Protein AF-A0A7I7RSY2-F1 (afdb_monomer_lite)

Foldseek 3Di:
DEEEPVVCQLVVHDPVVVPVVCPPVYDYYDDAAADNCVVPVNDRDDDPPPPDPDDDDDGDDDPPVHPPDDDD

pLDDT: mean 72.4, std 14.54, range [44.78, 94.19]

Radius of gyration: 14.98 Å; chains: 1; bounding box: 39×22×41 Å

Secondary structure (DSSP, 8-state):
-EEEHHHHHHTT--HHHHHHHHGGG--EEE------GGGGTT-S---SSTT-----------GGG--S----

Sequence (72 aa):
MVYRTCRTFHMGGAMGDIMRAAGDKLRLVHVADTMNHHRNHGLRYITNPPGNLVRVHQHSKAVANSSIPSDR

Structure (mmCIF, N/CA/C/O backbone):
data_AF-A0A7I7RSY2-F1
#
_entry.id   AF-A0A7I7RSY2-F1
#
loop_
_atom_site.group_PDB
_atom_site.id
_atom_site.type_symbol
_atom_site.label_atom_id
_atom_site.label_alt_id
_atom_site.label_comp_id
_atom_site.label_asym_id
_atom_site.label_entity_id
_atom_site.label_seq_id
_atom_site.pdbx_PDB_ins_code
_atom_site.Cartn_x
_atom_site.Cartn_y
_atom_site.Cartn_z
_atom_site.occupancy
_atom_site.B_iso_or_equiv
_atom_site.auth_seq_id
_atom_site.auth_comp_id
_atom_site.auth_asym_id
_atom_site.auth_atom_id
_atom_site.pdbx_PDB_model_num
ATOM 1 N N . MET A 1 1 ? -1.001 -1.491 18.243 1.00 80.88 1 MET A N 1
ATOM 2 C CA . MET A 1 1 ? -0.405 -2.004 16.989 1.00 80.88 1 MET A CA 1
ATOM 3 C C . MET A 1 1 ? -0.476 -0.931 15.915 1.00 80.88 1 MET A C 1
ATOM 5 O O . MET A 1 1 ? -1.469 -0.211 15.864 1.00 80.88 1 MET A O 1
ATOM 9 N N . VAL A 1 2 ? 0.569 -0.823 15.091 1.00 85.06 2 VAL A N 1
ATOM 10 C CA . VAL A 1 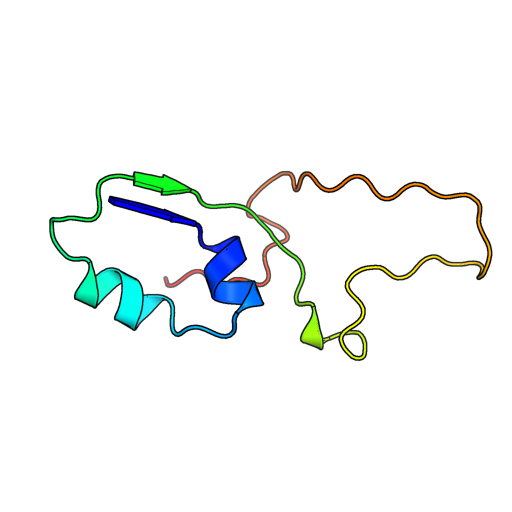2 ? 0.637 0.103 13.949 1.00 85.06 2 VAL A CA 1
ATOM 11 C C . VAL A 1 2 ? 0.582 -0.706 12.661 1.00 85.06 2 VAL A C 1
ATOM 13 O O . VAL A 1 2 ? 1.344 -1.660 12.501 1.00 85.06 2 VAL A O 1
ATOM 16 N N . TYR A 1 3 ? -0.301 -0.321 11.746 1.00 87.69 3 TYR A N 1
ATOM 17 C CA .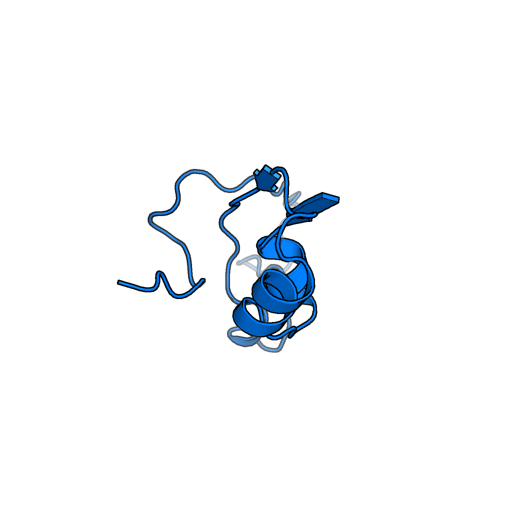 TYR A 1 3 ? -0.484 -0.991 10.463 1.00 87.69 3 TYR A CA 1
ATOM 18 C C . TYR A 1 3 ? -0.025 -0.108 9.298 1.00 87.69 3 TYR A C 1
ATOM 20 O O . TYR A 1 3 ? -0.246 1.101 9.306 1.00 87.69 3 TYR A O 1
ATOM 28 N N . ARG A 1 4 ? 0.641 -0.703 8.299 1.00 89.00 4 ARG A N 1
ATOM 29 C CA . ARG A 1 4 ? 1.240 -0.015 7.138 1.00 89.00 4 ARG A CA 1
ATOM 30 C C . ARG A 1 4 ? 0.727 -0.654 5.854 1.00 89.00 4 ARG A C 1
ATOM 32 O O . ARG A 1 4 ? 1.212 -1.719 5.475 1.00 89.00 4 ARG A O 1
ATOM 39 N N . THR A 1 5 ? -0.198 0.014 5.171 1.00 84.56 5 THR A N 1
ATOM 40 C CA . THR A 1 5 ? -0.892 -0.533 3.990 1.00 84.56 5 THR A CA 1
ATOM 41 C C . THR A 1 5 ? 0.073 -0.924 2.866 1.00 84.56 5 THR A C 1
ATOM 43 O O . THR A 1 5 ? -0.053 -1.995 2.280 1.00 84.56 5 THR A O 1
ATOM 46 N N . CYS A 1 6 ? 1.110 -0.117 2.634 1.00 79.25 6 CYS A N 1
ATOM 47 C CA . CYS A 1 6 ? 2.090 -0.346 1.572 1.00 79.25 6 CYS A CA 1
ATOM 48 C C . CYS A 1 6 ? 2.931 -1.624 1.746 1.00 79.25 6 CYS A C 1
ATOM 50 O O . CYS A 1 6 ? 3.333 -2.223 0.750 1.00 79.25 6 CYS A O 1
ATOM 52 N N . ARG A 1 7 ? 3.192 -2.072 2.985 1.00 79.12 7 ARG A N 1
ATOM 53 C CA . ARG A 1 7 ? 3.929 -3.329 3.214 1.00 79.12 7 ARG A CA 1
ATOM 54 C C . ARG A 1 7 ? 3.050 -4.541 2.965 1.00 79.12 7 ARG A C 1
ATOM 56 O O . ARG A 1 7 ? 3.507 -5.480 2.326 1.00 79.12 7 ARG A O 1
ATOM 63 N N . THR A 1 8 ? 1.799 -4.490 3.410 1.00 85.12 8 THR A N 1
ATOM 64 C CA . THR A 1 8 ? 0.842 -5.569 3.164 1.00 85.12 8 THR A CA 1
ATOM 65 C C . THR A 1 8 ? 0.572 -5.741 1.674 1.00 85.12 8 THR A C 1
ATOM 67 O O . THR A 1 8 ? 0.621 -6.861 1.177 1.00 85.12 8 THR A O 1
ATOM 70 N N . PHE A 1 9 ? 0.383 -4.631 0.953 1.00 82.38 9 PHE A N 1
ATOM 71 C CA . PHE A 1 9 ? 0.221 -4.641 -0.499 1.00 82.38 9 PHE A CA 1
ATOM 72 C C . PHE A 1 9 ? 1.425 -5.268 -1.216 1.00 82.38 9 PHE A C 1
ATOM 74 O O . PHE A 1 9 ? 1.255 -6.082 -2.116 1.00 82.38 9 PHE A O 1
ATOM 81 N N . HIS A 1 10 ? 2.651 -4.943 -0.794 1.00 79.81 10 HIS A N 1
ATOM 82 C CA . HIS A 1 10 ? 3.853 -5.528 -1.391 1.00 79.81 10 HIS A CA 1
ATOM 83 C C . HIS A 1 10 ? 4.013 -7.026 -1.091 1.00 79.81 10 HIS A C 1
ATOM 85 O O . HIS A 1 10 ? 4.528 -7.762 -1.920 1.00 79.81 10 HIS A O 1
ATOM 91 N N . MET A 1 11 ? 3.569 -7.479 0.081 1.00 82.75 11 MET A N 1
ATOM 92 C CA . MET A 1 11 ? 3.645 -8.884 0.494 1.00 82.75 11 MET A CA 1
ATOM 93 C C . MET A 1 11 ? 2.476 -9.735 -0.030 1.00 82.75 11 MET A C 1
ATOM 95 O O . MET A 1 11 ? 2.417 -10.920 0.279 1.00 82.75 11 MET A O 1
ATOM 99 N N . GLY A 1 12 ? 1.540 -9.149 -0.788 1.00 78.25 12 GLY A N 1
ATOM 100 C CA . GLY A 1 12 ? 0.365 -9.857 -1.307 1.00 78.25 12 GLY A CA 1
ATOM 101 C C . GLY A 1 12 ? -0.653 -10.261 -0.231 1.00 78.25 12 GLY A C 1
ATOM 102 O O . GLY A 1 12 ? -1.424 -11.191 -0.439 1.00 78.25 12 GLY A O 1
ATOM 103 N N . GLY A 1 13 ? -0.649 -9.601 0.932 1.00 77.81 13 GLY A N 1
ATOM 104 C CA . GLY A 1 13 ? -1.535 -9.940 2.048 1.00 77.81 13 GLY A CA 1
ATOM 105 C C . GLY A 1 13 ? -2.958 -9.387 1.893 1.00 77.81 13 GLY A C 1
ATOM 106 O O . GLY A 1 13 ? -3.152 -8.270 1.408 1.00 77.81 13 GLY A O 1
ATOM 107 N N . ALA A 1 14 ? -3.954 -10.132 2.383 1.00 84.56 14 ALA A N 1
ATOM 108 C CA . ALA A 1 14 ? -5.348 -9.692 2.439 1.00 84.56 14 ALA A CA 1
ATOM 109 C C . ALA A 1 14 ? -5.530 -8.596 3.505 1.00 84.56 14 ALA A C 1
ATOM 111 O O . ALA A 1 14 ? -5.604 -8.861 4.707 1.00 84.56 14 ALA A O 1
ATOM 112 N N . MET A 1 15 ? -5.567 -7.333 3.066 1.00 87.00 15 MET A N 1
ATOM 113 C CA . MET A 1 15 ? -5.610 -6.172 3.965 1.00 87.00 15 MET A CA 1
ATOM 114 C C . MET A 1 15 ? -6.806 -6.199 4.927 1.00 87.00 15 MET A C 1
ATOM 116 O O . MET A 1 15 ? -6.626 -5.898 6.108 1.00 87.00 15 MET A O 1
ATOM 120 N N . GLY A 1 16 ? -7.995 -6.562 4.434 1.00 87.56 16 GLY A N 1
ATOM 121 C CA . GLY A 1 16 ? -9.220 -6.611 5.238 1.00 87.56 16 GLY A CA 1
ATOM 122 C C . GLY A 1 16 ? -9.132 -7.624 6.379 1.00 87.56 16 GLY A C 1
ATOM 123 O O . GLY A 1 16 ? -9.426 -7.288 7.526 1.00 87.56 16 GLY A O 1
ATOM 124 N N . ASP A 1 17 ? -8.626 -8.824 6.096 1.00 90.62 17 ASP A N 1
ATOM 125 C CA . ASP A 1 17 ? -8.493 -9.892 7.092 1.00 90.62 17 ASP A CA 1
ATOM 126 C C . ASP A 1 17 ? -7.485 -9.531 8.180 1.00 90.62 17 ASP A C 1
ATOM 128 O O . ASP A 1 17 ? -7.727 -9.759 9.364 1.00 90.62 17 ASP A O 1
ATOM 132 N N . ILE A 1 18 ? -6.376 -8.891 7.801 1.00 89.06 18 ILE A N 1
ATOM 133 C CA . ILE A 1 18 ? -5.355 -8.446 8.754 1.00 89.06 18 ILE A CA 1
ATOM 134 C C . ILE A 1 18 ? -5.902 -7.344 9.667 1.00 89.06 18 ILE A C 1
ATOM 136 O O . ILE A 1 18 ? -5.644 -7.355 10.872 1.00 89.06 18 ILE A O 1
ATOM 140 N N . MET A 1 19 ? -6.674 -6.400 9.122 1.00 90.00 19 MET A N 1
ATOM 141 C CA . MET A 1 19 ? -7.318 -5.351 9.917 1.00 90.00 19 MET A CA 1
ATOM 142 C C . MET A 1 19 ? -8.376 -5.934 10.861 1.00 90.00 19 MET A C 1
ATOM 144 O O . MET A 1 19 ? -8.400 -5.580 12.040 1.00 90.00 19 MET A O 1
ATOM 148 N N . ARG A 1 20 ? -9.188 -6.884 10.382 1.00 91.75 20 ARG A N 1
ATOM 149 C CA . ARG A 1 20 ? -10.199 -7.578 11.191 1.00 91.75 20 ARG A CA 1
ATOM 150 C C . ARG A 1 20 ? -9.568 -8.405 12.312 1.00 91.75 20 ARG A C 1
ATOM 152 O O . ARG A 1 20 ? -10.042 -8.351 13.441 1.00 91.75 20 ARG A O 1
ATOM 159 N N . ALA A 1 21 ? -8.479 -9.116 12.026 1.00 92.62 21 ALA A N 1
ATOM 160 C CA . ALA A 1 21 ? -7.739 -9.895 13.017 1.00 92.62 21 ALA A CA 1
ATOM 161 C C . ALA A 1 21 ? -7.041 -9.012 14.067 1.00 92.62 21 ALA A C 1
ATOM 163 O O . ALA A 1 21 ? -6.902 -9.412 15.223 1.00 92.62 21 ALA A O 1
ATOM 164 N N . ALA A 1 22 ? -6.602 -7.808 13.685 1.00 92.19 22 ALA A N 1
ATOM 165 C CA . ALA A 1 22 ? -6.005 -6.858 14.618 1.00 92.19 22 ALA A CA 1
ATOM 166 C C . ALA A 1 22 ? -7.034 -6.275 15.605 1.00 92.19 22 ALA A C 1
ATOM 168 O O . ALA A 1 22 ? -6.677 -6.037 16.763 1.00 92.19 22 ALA A O 1
ATOM 169 N N . GLY A 1 23 ? -8.283 -6.062 15.171 1.00 93.00 23 GLY A N 1
ATOM 170 C CA . GLY A 1 23 ? -9.384 -5.568 16.006 1.00 93.00 23 GLY A CA 1
ATOM 171 C C . GLY A 1 23 ? -8.994 -4.340 16.837 1.00 93.00 23 GLY A C 1
ATOM 172 O O . GLY A 1 23 ? -8.284 -3.451 16.366 1.00 93.00 23 GLY A O 1
ATOM 173 N N . ASP A 1 24 ? -9.360 -4.342 18.118 1.00 94.06 24 ASP A N 1
ATOM 174 C CA . ASP A 1 24 ? -9.122 -3.228 19.055 1.00 94.06 24 ASP A CA 1
ATOM 17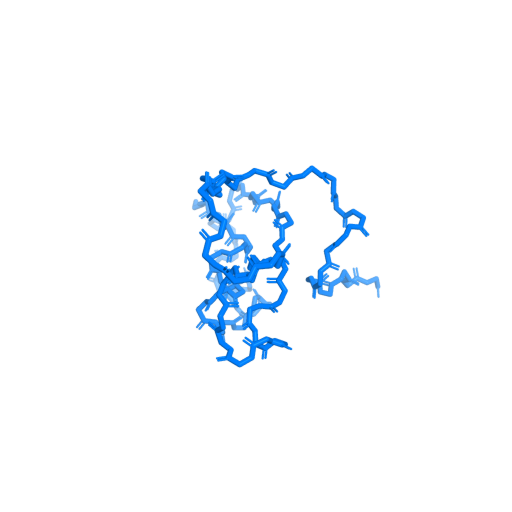5 C C . ASP A 1 24 ? -7.637 -2.968 19.372 1.00 94.06 24 ASP A C 1
ATOM 177 O O . ASP A 1 24 ? -7.263 -1.972 20.004 1.00 94.06 24 ASP A O 1
ATOM 181 N N . LYS A 1 25 ? -6.737 -3.857 18.935 1.00 94.19 25 LYS A N 1
ATOM 182 C CA . LYS A 1 25 ? -5.290 -3.640 19.063 1.00 94.19 25 LYS A CA 1
ATOM 183 C C . LYS A 1 25 ? -4.782 -2.662 18.005 1.00 94.19 25 LYS A C 1
ATOM 185 O O . LYS A 1 25 ? -3.667 -2.144 18.167 1.00 94.19 25 LYS A O 1
ATOM 190 N N . LEU A 1 26 ? -5.544 -2.406 16.939 1.00 91.94 26 LEU A N 1
ATOM 191 C CA . LEU A 1 26 ? -5.192 -1.464 15.884 1.00 91.94 26 LEU A CA 1
ATOM 192 C C . LEU A 1 26 ? -5.339 -0.023 16.392 1.00 91.94 26 LEU A C 1
ATOM 194 O O . LEU A 1 26 ? -6.433 0.457 16.650 1.00 91.94 26 LEU A O 1
ATOM 198 N N . ARG A 1 27 ? -4.207 0.665 16.567 1.00 92.62 27 ARG A N 1
ATOM 199 C CA . ARG A 1 27 ? -4.146 1.997 17.202 1.00 92.62 27 ARG A CA 1
ATOM 200 C C . ARG A 1 27 ? -3.837 3.115 16.209 1.00 92.62 27 ARG A C 1
ATOM 202 O O . ARG A 1 27 ? -4.113 4.271 16.495 1.00 92.62 27 ARG A O 1
ATOM 209 N N . LEU A 1 28 ? -3.212 2.776 15.082 1.00 89.50 28 LEU A N 1
ATOM 210 C CA . LEU A 1 28 ? -2.775 3.733 14.072 1.00 89.50 28 LEU A CA 1
ATOM 211 C C . LEU A 1 28 ? -2.597 3.035 12.720 1.00 89.50 28 LEU A C 1
ATOM 213 O O . LEU A 1 28 ? -1.960 1.977 12.639 1.00 89.50 28 LEU A O 1
ATOM 217 N N . VAL A 1 29 ? -3.114 3.654 11.659 1.00 88.94 29 VAL A N 1
ATOM 218 C CA . VAL A 1 29 ? -2.960 3.192 10.277 1.00 88.94 29 VAL A CA 1
ATOM 219 C C . VAL A 1 29 ? -2.157 4.223 9.497 1.00 88.94 29 VAL A C 1
ATOM 221 O O . VAL A 1 29 ? -2.580 5.358 9.310 1.00 88.94 29 VAL A O 1
ATOM 224 N N . 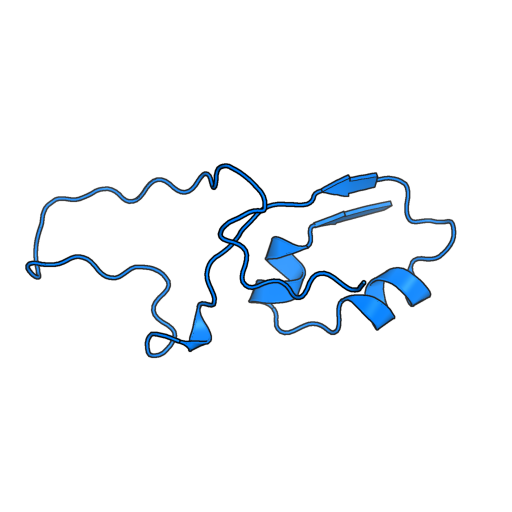HIS A 1 30 ? -0.983 3.817 9.029 1.00 89.31 30 HIS A N 1
ATOM 225 C CA . HIS A 1 30 ? -0.191 4.599 8.091 1.00 89.31 30 HIS A CA 1
ATOM 226 C C . HIS A 1 30 ? -0.642 4.243 6.681 1.00 89.31 30 HIS A C 1
ATOM 228 O O . HIS A 1 30 ? -0.318 3.166 6.164 1.00 89.31 30 HIS A O 1
ATOM 234 N N . VAL A 1 31 ? -1.364 5.175 6.072 1.00 83.56 31 VAL A N 1
ATOM 235 C CA . VAL A 1 31 ? -1.743 5.112 4.665 1.00 83.56 31 VAL A CA 1
ATOM 236 C C . VAL A 1 31 ? -0.655 5.802 3.855 1.00 83.56 31 VAL A C 1
ATOM 238 O O . VAL A 1 31 ? -0.347 6.971 4.073 1.00 83.56 31 VAL A O 1
ATOM 241 N N . ALA A 1 32 ? -0.043 5.056 2.944 1.00 75.81 32 ALA A N 1
ATOM 242 C CA . ALA A 1 32 ? 0.928 5.580 1.998 1.00 75.81 32 ALA A CA 1
ATOM 243 C C . ALA A 1 32 ? 0.644 4.996 0.619 1.00 75.81 32 ALA A C 1
ATOM 245 O O . ALA A 1 32 ? 0.350 3.805 0.500 1.00 75.81 32 ALA A O 1
ATOM 246 N N . ASP A 1 33 ? 0.764 5.842 -0.397 1.00 70.00 33 ASP A N 1
ATOM 247 C CA . ASP A 1 33 ? 0.569 5.455 -1.786 1.00 70.00 33 ASP A CA 1
ATOM 248 C C . ASP A 1 33 ? 1.762 4.614 -2.294 1.00 70.00 33 ASP A C 1
ATOM 250 O O . ASP A 1 33 ? 2.928 4.873 -1.960 1.00 70.00 33 ASP A O 1
ATOM 254 N N . THR A 1 34 ? 1.479 3.581 -3.085 1.00 70.38 34 THR A N 1
ATOM 255 C CA . THR A 1 34 ? 2.474 2.765 -3.774 1.00 70.38 34 THR A CA 1
ATOM 256 C C . THR A 1 34 ? 1.930 2.255 -5.114 1.00 70.38 34 THR A C 1
ATOM 258 O O . THR A 1 34 ? 0.764 1.876 -5.241 1.00 70.38 34 THR A O 1
ATOM 261 N N . MET A 1 35 ? 2.795 2.240 -6.131 1.00 72.56 35 MET A N 1
ATOM 262 C CA . MET A 1 35 ? 2.469 1.687 -7.446 1.00 72.56 35 MET A CA 1
ATOM 263 C C . MET A 1 35 ? 2.390 0.156 -7.394 1.00 72.56 35 MET A C 1
ATOM 265 O O . MET A 1 35 ? 3.148 -0.495 -6.670 1.00 72.56 35 MET A O 1
ATOM 269 N N . ASN A 1 36 ? 1.514 -0.434 -8.211 1.00 74.19 36 ASN A N 1
ATOM 270 C CA . ASN A 1 36 ? 1.403 -1.884 -8.338 1.00 74.19 36 ASN A CA 1
ATOM 271 C C . ASN A 1 36 ? 2.651 -2.499 -8.993 1.00 74.19 36 ASN A C 1
ATOM 273 O O . ASN A 1 36 ? 2.818 -2.456 -10.212 1.00 74.19 36 ASN A O 1
ATOM 277 N N . HIS A 1 37 ? 3.489 -3.131 -8.168 1.00 72.88 37 HIS A N 1
ATOM 278 C CA . HIS A 1 37 ? 4.733 -3.776 -8.584 1.00 72.88 37 HIS A CA 1
ATOM 279 C C . HIS A 1 37 ? 4.540 -5.007 -9.494 1.00 72.88 37 HIS A C 1
ATOM 281 O O . HIS A 1 37 ? 5.486 -5.427 -10.154 1.00 72.88 37 HIS A O 1
ATOM 287 N N . HIS A 1 38 ? 3.325 -5.555 -9.602 1.00 72.25 38 HIS A N 1
ATOM 288 C CA . HIS A 1 38 ? 3.026 -6.666 -10.511 1.00 72.25 38 HIS A CA 1
ATOM 289 C C . HIS A 1 38 ? 2.804 -6.223 -11.963 1.00 72.25 38 HIS A C 1
ATOM 291 O O . HIS A 1 38 ? 2.988 -7.027 -12.872 1.00 72.25 38 HIS A O 1
ATOM 297 N N . ARG A 1 39 ? 2.440 -4.955 -12.220 1.00 69.75 39 ARG A N 1
ATOM 298 C CA . ARG A 1 39 ? 2.091 -4.487 -13.580 1.00 69.75 39 ARG A CA 1
ATOM 299 C C . ARG A 1 39 ? 3.297 -4.316 -14.519 1.00 69.75 39 ARG A C 1
ATOM 301 O O . ARG A 1 39 ? 3.088 -4.037 -15.689 1.00 69.75 39 ARG A O 1
ATOM 308 N N . ASN A 1 40 ? 4.523 -4.519 -14.025 1.00 60.28 40 ASN A N 1
ATOM 309 C CA . ASN A 1 40 ? 5.785 -4.265 -14.733 1.00 60.28 40 ASN A CA 1
ATOM 310 C C . ASN A 1 40 ? 6.772 -5.447 -14.623 1.00 60.28 40 ASN A C 1
ATOM 312 O O . ASN A 1 40 ? 7.913 -5.269 -14.207 1.00 60.28 40 ASN A O 1
ATOM 316 N N . HIS A 1 41 ? 6.334 -6.675 -14.928 1.00 64.00 41 HIS A N 1
ATOM 317 C CA . HIS A 1 41 ? 7.153 -7.901 -14.807 1.00 64.00 41 HIS A CA 1
ATOM 318 C C . HIS A 1 41 ? 7.788 -8.115 -13.413 1.00 64.00 41 HIS A C 1
ATOM 320 O O . HIS A 1 41 ? 8.839 -8.736 -13.289 1.00 64.00 41 HIS A O 1
ATOM 326 N N . GLY A 1 42 ? 7.176 -7.577 -12.351 1.00 60.31 42 GLY A N 1
ATOM 327 C CA . GLY A 1 42 ? 7.732 -7.624 -10.993 1.00 60.31 42 GLY A CA 1
ATOM 328 C C . GLY A 1 42 ? 8.838 -6.596 -10.714 1.00 60.31 42 GLY A C 1
ATOM 329 O O . GLY A 1 42 ? 9.369 -6.561 -9.603 1.00 60.31 42 GLY A O 1
ATOM 330 N N . LEU A 1 43 ? 9.190 -5.741 -11.681 1.00 61.22 43 LEU A N 1
ATOM 331 C CA . LEU A 1 43 ? 10.195 -4.695 -11.507 1.00 61.22 43 LEU A CA 1
ATOM 332 C C . LEU A 1 43 ? 9.614 -3.521 -10.713 1.00 61.22 43 LEU A C 1
ATOM 334 O O . LEU A 1 43 ? 8.595 -2.928 -11.070 1.00 61.22 43 LEU A O 1
ATOM 338 N N . ARG A 1 44 ? 10.303 -3.150 -9.631 1.00 63.69 44 ARG A N 1
ATOM 339 C CA . ARG A 1 44 ? 9.896 -2.056 -8.736 1.00 63.69 44 ARG A CA 1
ATOM 340 C C . ARG A 1 44 ? 10.153 -0.663 -9.328 1.00 63.69 44 ARG A C 1
ATOM 342 O O . ARG A 1 44 ? 9.489 0.284 -8.919 1.00 63.69 44 ARG A O 1
ATOM 349 N N . TYR A 1 45 ? 11.074 -0.551 -10.291 1.00 66.31 45 TYR A N 1
ATOM 350 C CA . TYR A 1 45 ? 11.445 0.689 -10.977 1.00 66.31 45 TYR A CA 1
ATOM 351 C C . TYR A 1 45 ? 11.841 0.401 -12.433 1.00 66.31 45 TYR A C 1
ATOM 353 O O . TYR A 1 45 ? 12.574 -0.552 -12.687 1.00 66.31 45 TYR A O 1
ATOM 361 N N . ILE A 1 46 ? 11.382 1.234 -13.370 1.00 66.50 46 ILE A N 1
ATOM 362 C CA . ILE A 1 46 ? 11.793 1.228 -14.783 1.00 66.50 46 ILE A CA 1
ATOM 363 C C . ILE A 1 46 ? 12.402 2.600 -15.083 1.00 66.50 46 ILE A C 1
ATOM 365 O O . ILE A 1 46 ? 11.791 3.622 -14.770 1.00 66.50 46 ILE A O 1
ATOM 369 N N . THR A 1 47 ? 13.593 2.634 -15.680 1.00 61.94 47 THR A N 1
ATOM 370 C CA . THR A 1 47 ? 14.269 3.862 -16.123 1.00 61.94 47 THR A CA 1
ATOM 371 C C . THR A 1 47 ? 14.418 3.832 -17.649 1.00 61.94 47 THR A C 1
ATOM 373 O O . THR A 1 47 ? 14.801 2.810 -18.213 1.00 61.94 47 THR A O 1
ATOM 376 N N . ASN A 1 48 ? 14.059 4.924 -18.336 1.00 48.81 48 ASN A N 1
ATOM 377 C CA . ASN A 1 48 ? 14.105 5.031 -19.801 1.00 48.81 48 ASN A CA 1
ATOM 378 C C . ASN A 1 48 ? 14.732 6.388 -20.205 1.00 48.81 48 ASN A C 1
ATOM 380 O O . ASN A 1 48 ? 14.201 7.412 -19.765 1.00 48.81 48 ASN A O 1
ATOM 384 N N . PRO A 1 49 ? 15.828 6.438 -20.996 1.00 67.62 49 PRO A N 1
ATOM 385 C CA . PRO A 1 49 ? 16.485 5.317 -21.673 1.00 67.62 49 PRO A CA 1
ATOM 386 C C . PRO A 1 49 ? 17.221 4.354 -20.719 1.00 67.62 49 PRO A C 1
ATOM 388 O O . PRO A 1 49 ? 17.605 4.754 -19.612 1.00 67.62 49 PRO A O 1
ATOM 391 N N . PRO A 1 50 ? 17.427 3.091 -21.141 1.00 55.50 50 PRO A N 1
ATOM 392 C CA . PRO A 1 50 ? 18.234 2.123 -20.402 1.00 55.50 50 PRO A CA 1
ATOM 393 C C . PRO A 1 50 ? 19.644 2.670 -20.133 1.00 55.50 50 PRO A C 1
ATOM 395 O O . PRO A 1 50 ? 20.271 3.231 -21.027 1.00 55.50 50 PRO A O 1
ATOM 398 N N . GLY A 1 51 ? 20.153 2.504 -18.908 1.00 62.97 51 GLY A N 1
ATOM 399 C CA . GLY A 1 51 ? 21.519 2.913 -18.537 1.00 62.97 51 GLY A CA 1
ATOM 400 C C . GLY A 1 51 ? 21.673 4.345 -18.010 1.00 62.97 51 GLY A C 1
ATOM 401 O O . GLY A 1 51 ? 22.793 4.786 -17.767 1.00 62.97 51 GLY A O 1
ATOM 402 N N . ASN A 1 52 ? 20.577 5.077 -17.795 1.00 68.50 52 ASN A N 1
ATOM 403 C CA . ASN A 1 52 ? 20.639 6.409 -17.192 1.00 68.50 52 ASN A CA 1
ATOM 404 C C . ASN A 1 52 ? 21.160 6.361 -15.734 1.00 68.50 52 ASN A C 1
ATOM 406 O O . ASN A 1 52 ? 20.745 5.508 -14.945 1.00 68.50 52 ASN A O 1
ATOM 410 N N . LEU A 1 53 ? 22.017 7.320 -15.359 1.00 73.56 53 LEU A N 1
ATOM 411 C CA . LEU A 1 53 ? 22.608 7.503 -14.023 1.00 73.56 53 LEU A CA 1
ATOM 412 C C . LEU A 1 53 ? 21.596 8.086 -13.013 1.00 73.56 53 LEU A C 1
ATOM 414 O O . LEU A 1 53 ? 21.860 9.074 -12.326 1.00 73.56 53 LEU A O 1
ATOM 418 N N . VAL A 1 54 ? 20.403 7.497 -12.925 1.00 68.88 54 VAL A N 1
ATOM 419 C CA . VAL A 1 54 ? 19.331 7.951 -12.029 1.00 68.88 54 VAL A CA 1
ATOM 420 C C . VAL A 1 54 ? 19.363 7.210 -10.701 1.00 68.88 54 VAL A C 1
ATOM 422 O O . VAL A 1 54 ? 19.336 5.983 -10.639 1.00 68.88 54 VAL A O 1
ATOM 425 N N . ARG A 1 55 ? 19.339 7.981 -9.611 1.00 63.81 55 ARG A N 1
ATOM 426 C CA . ARG A 1 55 ? 19.038 7.477 -8.268 1.00 63.81 55 ARG A CA 1
ATOM 427 C C . ARG A 1 55 ? 17.533 7.560 -8.037 1.00 63.81 55 ARG A C 1
ATOM 429 O O . ARG A 1 55 ? 16.963 8.645 -8.104 1.00 63.81 55 ARG A O 1
ATOM 436 N N . VAL A 1 56 ? 16.895 6.429 -7.742 1.00 67.50 56 VAL A N 1
ATOM 437 C CA . VAL A 1 56 ? 15.469 6.397 -7.398 1.00 67.50 56 VAL A CA 1
ATOM 438 C C . VAL A 1 56 ? 15.297 6.593 -5.894 1.00 67.50 56 VAL A C 1
ATOM 440 O O . VAL A 1 56 ? 15.734 5.765 -5.098 1.00 67.50 56 VAL A O 1
ATOM 443 N N . HIS A 1 57 ? 14.656 7.693 -5.503 1.00 62.41 57 HIS A N 1
ATOM 444 C CA . HIS A 1 57 ? 14.315 7.997 -4.116 1.00 62.41 57 HIS A CA 1
ATOM 445 C C . HIS A 1 57 ? 12.791 7.921 -3.941 1.00 62.41 57 HIS A C 1
ATOM 447 O O . HIS A 1 57 ? 12.052 8.620 -4.630 1.00 62.41 57 HIS A O 1
ATOM 453 N N . GLN A 1 58 ? 12.308 7.035 -3.063 1.00 61.66 58 GLN A N 1
ATOM 454 C CA . GLN A 1 58 ? 10.881 6.726 -2.927 1.00 61.66 58 GLN A CA 1
ATOM 455 C C . GLN A 1 58 ? 10.249 7.466 -1.736 1.00 61.66 58 GLN A C 1
ATOM 457 O O . GLN A 1 58 ? 10.361 7.017 -0.598 1.00 61.66 58 GLN A O 1
ATOM 462 N N . HIS A 1 59 ? 9.481 8.519 -2.020 1.00 57.06 59 HIS A N 1
ATOM 463 C CA . HIS A 1 59 ? 8.423 9.038 -1.147 1.00 57.06 59 HIS A CA 1
ATOM 464 C C . HIS A 1 59 ? 7.214 9.422 -2.015 1.00 57.06 59 HIS A C 1
ATOM 466 O O . HIS A 1 59 ? 7.332 10.276 -2.888 1.00 57.06 59 HIS A O 1
ATOM 472 N N . SER A 1 60 ? 6.062 8.776 -1.809 1.00 46.53 60 SER A N 1
ATOM 473 C CA . SER A 1 60 ? 4.847 9.045 -2.595 1.00 46.53 60 SER A CA 1
ATOM 474 C C . SER A 1 60 ? 4.048 10.198 -1.986 1.00 46.53 60 SER A C 1
ATOM 476 O O . SER A 1 60 ? 3.841 10.229 -0.771 1.00 46.53 60 SER A O 1
ATOM 478 N N . LYS A 1 61 ? 3.567 11.127 -2.821 1.00 48.62 61 LYS A N 1
ATOM 479 C CA . LYS A 1 61 ? 2.707 12.246 -2.410 1.00 48.62 61 LYS A 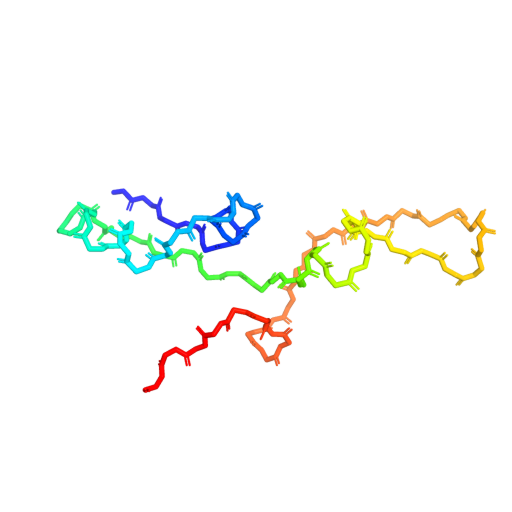CA 1
ATOM 480 C C . LYS A 1 61 ? 1.274 12.024 -2.911 1.00 48.62 61 LYS A C 1
ATOM 482 O O . LYS A 1 61 ? 1.080 11.836 -4.103 1.00 48.62 61 LYS A O 1
ATOM 487 N N . ALA A 1 62 ? 0.328 12.143 -1.973 1.00 45.75 62 ALA A N 1
ATOM 488 C CA . ALA A 1 62 ? -1.134 12.104 -2.113 1.00 45.75 62 ALA A CA 1
ATOM 489 C C . ALA A 1 62 ? -1.766 10.764 -2.549 1.00 45.75 62 ALA A C 1
ATOM 491 O O . ALA A 1 62 ? -1.329 10.126 -3.489 1.00 45.75 62 ALA A O 1
ATOM 492 N N . VAL A 1 63 ? -2.868 10.403 -1.879 1.00 52.88 63 VAL A N 1
ATOM 493 C CA . VAL A 1 63 ? -3.739 9.225 -2.110 1.00 52.88 63 VAL A CA 1
ATOM 494 C C . VAL A 1 63 ? -4.278 9.098 -3.549 1.00 52.88 63 VAL A C 1
ATOM 496 O O . VAL A 1 63 ? -4.762 8.036 -3.925 1.00 52.88 63 VAL A O 1
ATOM 499 N N . ALA A 1 64 ? -4.196 10.151 -4.366 1.00 50.84 64 ALA A N 1
ATOM 500 C CA . ALA A 1 64 ? -4.832 10.223 -5.682 1.00 50.84 64 ALA A CA 1
ATOM 501 C C . ALA A 1 64 ? -4.208 9.316 -6.762 1.00 50.84 64 ALA A C 1
ATOM 503 O O . ALA A 1 64 ? -4.891 9.001 -7.732 1.00 50.84 64 ALA A O 1
ATOM 504 N N . ASN A 1 65 ? -2.958 8.868 -6.604 1.00 48.50 65 ASN A N 1
ATOM 505 C CA . ASN A 1 65 ? -2.283 8.000 -7.581 1.00 48.50 65 ASN A CA 1
ATOM 506 C C . ASN A 1 65 ? -2.247 6.524 -7.132 1.00 48.50 65 ASN A C 1
ATOM 508 O O . ASN A 1 65 ? -1.531 5.703 -7.714 1.00 48.50 65 ASN A O 1
ATOM 512 N N . SER A 1 66 ? -3.046 6.192 -6.112 1.00 52.22 66 SER A N 1
ATOM 513 C CA . SER A 1 66 ? -3.021 4.908 -5.428 1.00 52.22 66 SER A CA 1
ATOM 514 C C . SER A 1 66 ? -3.745 3.813 -6.187 1.00 52.22 66 SER A C 1
ATOM 516 O O . SER A 1 66 ? -4.924 3.911 -6.511 1.00 52.22 66 SER A O 1
ATOM 518 N N . SER A 1 67 ? -3.026 2.709 -6.382 1.00 59.25 67 SER A N 1
ATOM 519 C CA . SER A 1 67 ? -3.587 1.439 -6.856 1.00 59.25 67 SER A CA 1
ATOM 520 C C . SER A 1 67 ? -4.151 0.563 -5.728 1.00 59.25 67 SER A C 1
ATOM 522 O O . SER A 1 67 ? -4.651 -0.529 -5.992 1.00 59.25 67 SER A O 1
ATOM 524 N N . ILE A 1 68 ? -4.093 1.038 -4.475 1.00 58.03 68 ILE A N 1
ATOM 525 C CA . ILE A 1 68 ? -4.819 0.438 -3.350 1.00 58.03 68 ILE A CA 1
ATOM 526 C C . ILE A 1 68 ? -6.314 0.721 -3.563 1.00 58.03 68 ILE A C 1
ATOM 528 O O . ILE A 1 68 ? -6.674 1.899 -3.640 1.00 58.03 68 ILE A O 1
ATOM 532 N N . PRO A 1 69 ? -7.179 -0.309 -3.629 1.00 56.97 69 PRO A N 1
ATOM 533 C CA . PRO A 1 69 ? -8.621 -0.112 -3.702 1.00 56.97 69 PRO A CA 1
ATOM 534 C C . PRO A 1 69 ? -9.094 0.697 -2.490 1.00 56.97 69 PRO A C 1
ATOM 536 O O . PRO A 1 69 ? -8.889 0.281 -1.348 1.00 56.97 69 PRO A O 1
ATOM 539 N N . SER A 1 70 ? -9.693 1.865 -2.726 1.00 57.75 70 SER A N 1
ATOM 540 C CA . SER A 1 70 ? -10.457 2.569 -1.698 1.00 57.75 70 SER A CA 1
ATOM 541 C C . SER A 1 70 ? -11.833 1.921 -1.629 1.00 57.75 70 SER A C 1
ATOM 543 O O . SER A 1 70 ? -12.615 2.058 -2.570 1.00 57.75 70 SER A O 1
ATOM 545 N N . ASP A 1 71 ? -12.104 1.200 -0.550 1.00 56.19 71 ASP A N 1
ATOM 546 C CA . ASP A 1 71 ? -13.457 0.757 -0.225 1.00 56.19 71 ASP A CA 1
ATOM 547 C C . ASP A 1 71 ? -14.335 2.005 0.002 1.00 56.19 71 ASP A C 1
ATOM 549 O O . ASP A 1 71 ? -14.038 2.823 0.881 1.00 56.19 71 ASP A O 1
ATOM 553 N N . ARG A 1 72 ? -15.322 2.204 -0.876 1.00 44.78 72 ARG A N 1
A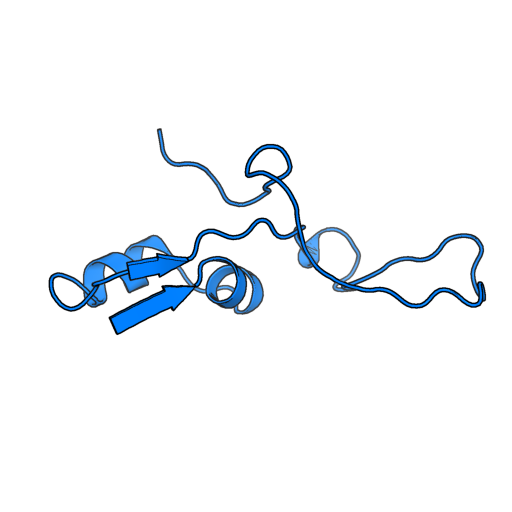TOM 554 C CA . ARG A 1 72 ? -16.486 3.065 -0.655 1.00 44.78 72 ARG A CA 1
ATOM 555 C C . ARG A 1 72 ? -17.670 2.156 -0.398 1.00 44.78 72 ARG A C 1
ATOM 557 O O . ARG A 1 72 ? -17.854 1.245 -1.235 1.00 44.78 72 ARG A O 1
#

Organism: NCBI:txid1286181